Protein AF-A0A0Q7VK70-F1 (afdb_monomer_lite)

pLDDT: mean 84.5, std 13.5, range [35.19, 94.62]

Structure (mmCIF, N/CA/C/O backbone):
data_AF-A0A0Q7VK70-F1
#
_entry.id   AF-A0A0Q7VK70-F1
#
loop_
_atom_site.group_PDB
_atom_site.id
_atom_site.type_symbol
_atom_site.label_atom_id
_atom_site.label_alt_id
_atom_site.label_comp_id
_atom_site.label_asym_id
_atom_site.label_entity_id
_atom_site.label_seq_id
_atom_site.pdbx_PDB_ins_code
_atom_site.Cartn_x
_atom_site.Cartn_y
_atom_site.Cartn_z
_atom_site.occupancy
_atom_site.B_iso_or_equiv
_atom_site.auth_seq_id
_atom_site.auth_comp_id
_atom_site.auth_asym_id
_atom_site.auth_atom_id
_atom_site.pdbx_PDB_model_num
ATOM 1 N N . MET A 1 1 ? -25.614 13.946 1.107 1.00 35.19 1 MET A N 1
ATOM 2 C CA . MET A 1 1 ? -25.677 13.304 -0.222 1.00 35.19 1 MET A CA 1
ATOM 3 C C . MET A 1 1 ? -24.383 12.524 -0.349 1.00 35.19 1 MET A C 1
ATOM 5 O O . MET A 1 1 ? -23.350 13.102 -0.046 1.00 35.19 1 MET A O 1
ATOM 9 N N . ALA A 1 2 ? -24.470 11.212 -0.547 1.00 43.03 2 ALA A N 1
ATOM 10 C CA . ALA A 1 2 ? -23.380 10.271 -0.313 1.00 43.03 2 ALA A CA 1
ATOM 11 C C . ALA A 1 2 ? -22.239 10.461 -1.322 1.00 43.03 2 ALA A C 1
ATOM 13 O O . ALA A 1 2 ? -22.471 10.448 -2.526 1.00 43.03 2 ALA A O 1
ATOM 14 N N . GLU A 1 3 ? -21.013 10.629 -0.829 1.00 47.19 3 GLU A N 1
ATOM 15 C CA . GLU A 1 3 ? -19.808 10.460 -1.642 1.00 47.19 3 GLU A CA 1
ATOM 16 C C . GLU A 1 3 ? -19.524 8.955 -1.720 1.00 47.19 3 GLU A C 1
ATOM 18 O O . GLU A 1 3 ? -18.716 8.397 -0.980 1.00 47.19 3 GLU A O 1
ATOM 23 N N . GLU A 1 4 ? -20.304 8.271 -2.554 1.00 50.09 4 GLU A N 1
ATOM 24 C CA . GLU A 1 4 ? -20.093 6.873 -2.911 1.00 50.09 4 GLU A CA 1
ATOM 25 C C . GLU A 1 4 ? -18.815 6.764 -3.760 1.00 50.09 4 GLU A C 1
ATOM 27 O O . GLU A 1 4 ? -18.768 7.233 -4.892 1.00 50.09 4 GLU A O 1
ATOM 32 N N . GLY A 1 5 ? -17.767 6.150 -3.200 1.00 53.56 5 GLY A N 1
ATOM 33 C CA . GLY A 1 5 ? -16.718 5.473 -3.970 1.00 53.56 5 GLY A CA 1
ATOM 34 C C . GLY A 1 5 ? -15.876 6.323 -4.926 1.00 53.56 5 GLY A C 1
ATOM 35 O O . GLY A 1 5 ? -15.630 5.888 -6.047 1.00 53.56 5 GLY A O 1
ATOM 36 N N . VAL A 1 6 ? -15.394 7.499 -4.514 1.00 56.91 6 VAL A N 1
ATOM 37 C CA . VAL A 1 6 ? -14.432 8.260 -5.332 1.00 56.91 6 VAL A CA 1
ATOM 38 C C . VAL A 1 6 ? -13.079 7.539 -5.333 1.00 56.91 6 VAL A C 1
ATOM 40 O O . VAL A 1 6 ? -12.294 7.665 -4.392 1.00 56.91 6 VAL A O 1
ATOM 43 N N . GLU A 1 7 ? -12.805 6.763 -6.384 1.00 64.31 7 GLU A N 1
ATOM 44 C CA . GLU A 1 7 ? -11.455 6.282 -6.681 1.00 64.31 7 GLU A CA 1
ATOM 45 C C . GLU A 1 7 ? -10.568 7.488 -6.994 1.00 64.31 7 GLU A C 1
ATOM 47 O O . GLU A 1 7 ? -10.709 8.131 -8.034 1.00 64.31 7 GLU A O 1
ATOM 52 N N . SER A 1 8 ? -9.672 7.813 -6.066 1.00 76.81 8 SER A N 1
ATOM 53 C CA . SER A 1 8 ? -8.723 8.912 -6.234 1.00 76.81 8 SER A CA 1
ATOM 54 C C . SER A 1 8 ? -7.375 8.357 -6.675 1.00 76.81 8 SER A C 1
ATOM 56 O O . SER A 1 8 ? -6.827 7.449 -6.041 1.00 76.81 8 SER A O 1
ATOM 58 N N . GLU A 1 9 ? -6.853 8.888 -7.781 1.00 82.12 9 GLU A N 1
ATOM 59 C CA . GLU A 1 9 ? -5.504 8.595 -8.262 1.00 82.12 9 GLU A CA 1
ATOM 60 C C . GLU A 1 9 ? -4.492 9.441 -7.484 1.00 82.12 9 GLU A C 1
ATOM 62 O O . GLU A 1 9 ? -4.503 10.669 -7.559 1.00 82.12 9 GLU A O 1
ATOM 67 N N . GLU A 1 10 ? -3.609 8.777 -6.745 1.00 89.19 10 GLU A N 1
ATOM 68 C CA . GLU A 1 10 ? -2.592 9.404 -5.901 1.00 89.19 10 GLU A CA 1
ATOM 69 C C . GLU A 1 10 ? -1.205 8.789 -6.141 1.00 89.19 10 GLU A C 1
ATOM 71 O O . GLU A 1 10 ? -1.008 7.918 -6.998 1.00 89.19 10 GLU A O 1
ATOM 76 N N . LEU A 1 11 ? -0.212 9.280 -5.400 1.00 90.62 11 LEU A N 1
ATOM 77 C CA . LEU A 1 11 ? 1.148 8.758 -5.399 1.00 90.62 11 LEU A CA 1
ATOM 78 C C . LEU A 1 11 ? 1.441 8.083 -4.057 1.00 90.62 11 LEU A C 1
ATOM 80 O O . LEU A 1 11 ? 1.224 8.668 -3.000 1.00 90.62 11 LEU A O 1
ATOM 84 N N . ALA A 1 12 ? 1.972 6.863 -4.107 1.00 89.50 12 ALA A N 1
ATOM 85 C CA . ALA A 1 12 ? 2.467 6.134 -2.949 1.00 89.50 12 ALA A CA 1
ATOM 86 C C . ALA A 1 12 ? 3.996 6.077 -2.990 1.00 89.50 12 ALA A C 1
ATOM 88 O O . ALA A 1 12 ? 4.579 5.614 -3.972 1.00 89.50 12 ALA A O 1
ATOM 89 N N . GLU A 1 13 ? 4.640 6.519 -1.913 1.00 91.81 13 GLU A N 1
ATOM 90 C CA . GLU A 1 13 ? 6.074 6.340 -1.710 1.00 91.81 13 GLU A CA 1
ATOM 91 C C . GLU A 1 13 ? 6.328 5.039 -0.942 1.00 91.81 13 GLU A C 1
ATOM 93 O O . GLU A 1 13 ? 5.774 4.797 0.132 1.00 91.81 13 GLU A O 1
ATOM 98 N N . PHE A 1 14 ? 7.168 4.181 -1.510 1.00 88.44 14 PHE A N 1
ATOM 99 C CA . PHE A 1 14 ? 7.637 2.960 -0.868 1.00 88.44 14 PHE A CA 1
ATOM 100 C C . PHE A 1 14 ? 8.915 3.240 -0.079 1.00 88.44 14 PHE A C 1
ATOM 102 O O . PHE A 1 14 ? 9.716 4.080 -0.471 1.00 88.44 14 PHE A O 1
ATOM 109 N N . SER A 1 15 ? 9.184 2.460 0.974 1.00 86.31 15 SER A N 1
ATOM 110 C CA . SER A 1 15 ? 10.386 2.619 1.816 1.00 86.31 15 SER A CA 1
ATOM 111 C C . SER A 1 15 ? 11.723 2.461 1.072 1.00 86.31 15 SER A C 1
ATOM 113 O O . SER A 1 15 ? 12.765 2.812 1.610 1.00 86.31 15 SER A O 1
ATOM 115 N N . ASP A 1 16 ? 11.701 1.926 -0.152 1.00 83.25 16 ASP A N 1
ATOM 116 C CA . ASP A 1 16 ? 12.854 1.846 -1.065 1.00 83.25 16 ASP A CA 1
ATOM 117 C C . ASP A 1 16 ? 13.066 3.157 -1.867 1.00 83.25 16 ASP A C 1
ATOM 119 O O . ASP A 1 16 ? 13.948 3.226 -2.715 1.00 83.25 16 ASP A O 1
ATOM 123 N N . GLY A 1 17 ? 12.253 4.195 -1.627 1.00 87.50 17 GLY A N 1
ATOM 124 C CA . GLY A 1 17 ? 12.292 5.501 -2.302 1.00 87.50 17 GLY A CA 1
ATOM 125 C C . GLY A 1 17 ? 11.545 5.555 -3.640 1.00 87.50 17 GLY A C 1
ATOM 126 O O . GLY A 1 17 ? 11.572 6.572 -4.331 1.00 87.50 17 GLY A O 1
ATOM 127 N N . VAL A 1 18 ? 10.883 4.466 -4.038 1.00 89.12 18 VAL A N 1
ATOM 128 C CA . VAL A 1 18 ? 10.116 4.401 -5.288 1.00 89.12 18 VAL A CA 1
ATOM 129 C C . VAL A 1 18 ? 8.757 5.062 -5.088 1.00 89.12 18 VAL A C 1
ATOM 131 O O . VAL A 1 18 ? 7.991 4.653 -4.217 1.00 89.12 18 VAL A O 1
ATOM 134 N N . ILE A 1 19 ? 8.438 6.040 -5.934 1.00 92.25 19 ILE A N 1
ATOM 135 C CA . ILE A 1 19 ? 7.124 6.686 -5.980 1.00 92.25 19 ILE A CA 1
ATOM 136 C C . ILE A 1 19 ? 6.320 6.064 -7.119 1.00 92.25 19 ILE A C 1
ATOM 138 O O . ILE A 1 19 ? 6.759 6.054 -8.271 1.00 92.25 19 ILE A O 1
ATOM 142 N N . VAL A 1 20 ? 5.141 5.543 -6.801 1.00 91.94 20 VAL A N 1
ATOM 143 C CA . VAL A 1 20 ? 4.284 4.838 -7.758 1.00 91.94 20 VAL A CA 1
ATOM 144 C C . VAL A 1 20 ? 2.890 5.431 -7.758 1.00 91.94 20 VAL A C 1
ATOM 146 O O . VAL A 1 20 ? 2.426 5.961 -6.752 1.00 91.94 20 VAL A O 1
ATOM 149 N N . ARG A 1 21 ? 2.195 5.304 -8.886 1.00 92.50 21 ARG A N 1
ATOM 150 C CA . ARG A 1 21 ? 0.779 5.658 -8.944 1.00 92.50 21 ARG A CA 1
ATOM 151 C C . ARG A 1 21 ? -0.044 4.614 -8.204 1.00 92.50 21 ARG A C 1
ATOM 153 O O . ARG A 1 21 ? 0.164 3.409 -8.373 1.00 92.50 21 ARG A O 1
ATOM 160 N N . CYS A 1 22 ? -0.997 5.081 -7.420 1.00 92.88 22 CYS A N 1
ATOM 161 C CA . CYS A 1 22 ? -1.955 4.241 -6.735 1.00 92.88 22 CYS A CA 1
ATOM 162 C C . CYS A 1 22 ? -3.368 4.783 -6.915 1.00 92.88 22 CYS A C 1
ATOM 164 O O . CYS A 1 22 ? -3.584 5.947 -7.248 1.00 92.88 22 CYS A O 1
ATOM 166 N N . ARG A 1 23 ? -4.334 3.904 -6.695 1.00 93.19 23 ARG A N 1
ATOM 167 C CA . ARG A 1 23 ? -5.737 4.248 -6.527 1.00 93.19 23 ARG A CA 1
ATOM 168 C C . ARG A 1 23 ? -6.134 3.865 -5.126 1.00 93.19 23 ARG A C 1
ATOM 170 O O . ARG A 1 23 ? -5.737 2.805 -4.643 1.00 93.19 23 ARG A O 1
ATOM 177 N N . HIS A 1 24 ? -6.925 4.700 -4.479 1.00 90.94 24 HIS A N 1
ATOM 178 C CA . HIS A 1 24 ? -7.534 4.317 -3.222 1.00 90.94 24 HIS A CA 1
ATOM 179 C C . HIS A 1 24 ? -9.023 4.630 -3.232 1.00 90.94 24 HIS A C 1
ATOM 181 O O . HIS A 1 24 ? -9.471 5.597 -3.849 1.00 90.94 24 HIS A O 1
ATOM 187 N N . ARG A 1 25 ? -9.782 3.801 -2.521 1.00 90.38 25 ARG A N 1
ATOM 188 C CA . ARG A 1 25 ? -11.184 4.059 -2.196 1.00 90.38 25 ARG A CA 1
ATOM 189 C C . ARG A 1 25 ? -11.415 3.815 -0.714 1.00 90.38 25 ARG A C 1
ATOM 191 O O . ARG A 1 25 ? -10.884 2.859 -0.138 1.00 90.38 25 ARG A O 1
ATOM 198 N N . ARG A 1 26 ? -12.194 4.695 -0.092 1.00 87.44 26 ARG A N 1
ATOM 199 C CA . ARG A 1 26 ? -12.586 4.562 1.309 1.00 87.44 26 ARG A CA 1
ATOM 200 C C . ARG A 1 26 ? -13.876 3.752 1.398 1.00 87.44 26 ARG A C 1
ATOM 202 O O . ARG A 1 26 ? -14.898 4.138 0.847 1.00 87.44 26 ARG A O 1
ATOM 209 N N . GLU A 1 27 ? -13.803 2.652 2.128 1.00 87.38 27 GLU A N 1
ATOM 210 C CA . GLU A 1 27 ? -14.941 1.874 2.610 1.00 87.38 27 GLU A CA 1
ATOM 211 C C . GLU A 1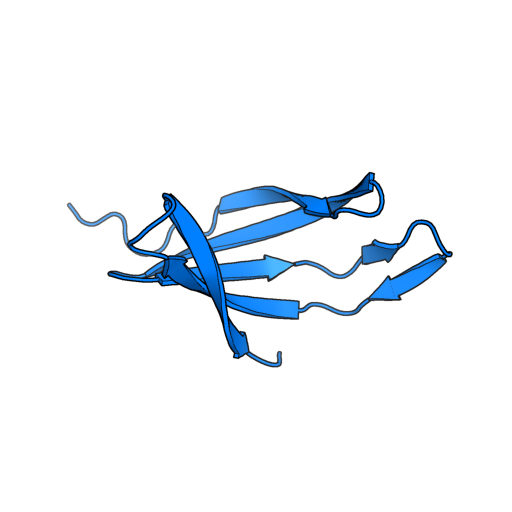 27 ? -15.239 2.297 4.060 1.00 87.38 27 GLU A C 1
ATOM 213 O O . GLU A 1 27 ? -14.385 2.892 4.716 1.00 87.38 27 GLU A O 1
ATOM 218 N N . SER A 1 28 ? -16.423 1.979 4.595 1.00 83.56 28 SER A N 1
ATOM 219 C CA . SER A 1 28 ? -16.904 2.509 5.888 1.00 83.56 28 SER A CA 1
ATOM 220 C C . SER A 1 28 ? -15.898 2.448 7.050 1.00 83.56 28 SER A C 1
ATOM 222 O O . SER A 1 28 ? -15.837 3.391 7.829 1.00 83.56 28 SER A O 1
ATOM 224 N N . ASP A 1 29 ? -15.106 1.376 7.149 1.00 87.19 29 ASP A N 1
ATOM 225 C CA . ASP A 1 29 ? -14.073 1.192 8.189 1.00 87.19 29 ASP A CA 1
ATOM 226 C C . ASP A 1 29 ? -12.698 0.810 7.601 1.00 87.19 29 ASP A C 1
ATOM 228 O O . ASP A 1 29 ? -11.783 0.388 8.301 1.00 87.19 29 ASP A O 1
ATOM 232 N N . ALA A 1 30 ? -12.534 0.903 6.280 1.00 91.62 30 ALA A N 1
ATOM 233 C CA . ALA A 1 30 ? -11.341 0.402 5.606 1.00 91.62 30 ALA A CA 1
ATOM 234 C C . ALA A 1 30 ? -10.922 1.292 4.439 1.00 91.62 30 ALA A C 1
ATOM 236 O O . ALA A 1 30 ? -11.726 2.018 3.865 1.00 91.62 30 ALA A O 1
ATOM 237 N N . ILE A 1 31 ? -9.664 1.185 4.028 1.00 91.81 31 ILE A N 1
ATOM 238 C CA . ILE A 1 31 ? -9.200 1.743 2.756 1.00 91.81 31 ILE A CA 1
ATOM 239 C C . ILE A 1 31 ? -8.830 0.578 1.852 1.00 91.81 31 ILE A C 1
ATOM 241 O O . ILE A 1 31 ? -8.053 -0.290 2.242 1.00 91.81 31 ILE A O 1
ATOM 245 N N . ILE A 1 32 ? -9.377 0.548 0.643 1.00 92.88 32 ILE A N 1
ATOM 246 C CA . ILE A 1 32 ? -8.878 -0.339 -0.404 1.00 92.88 32 ILE A CA 1
ATOM 247 C C . ILE A 1 32 ? -7.840 0.452 -1.189 1.00 92.88 32 ILE A C 1
ATOM 249 O O . ILE A 1 32 ? -8.173 1.469 -1.791 1.00 92.88 32 ILE A O 1
ATOM 253 N N . LEU A 1 33 ? -6.590 0.004 -1.133 1.00 92.69 33 LEU A N 1
ATOM 254 C CA . LEU A 1 33 ? -5.452 0.609 -1.812 1.00 92.69 33 LEU A CA 1
ATOM 255 C C . LEU A 1 33 ? -4.995 -0.320 -2.935 1.00 92.69 33 LEU A C 1
ATOM 257 O O . LEU A 1 33 ? -4.592 -1.452 -2.672 1.00 92.69 33 LEU A O 1
ATOM 261 N N . THR A 1 34 ? -5.013 0.174 -4.164 1.00 93.81 34 THR A N 1
ATOM 262 C CA . THR A 1 34 ? -4.515 -0.512 -5.355 1.00 93.81 34 THR A CA 1
ATOM 263 C C . THR A 1 34 ? -3.260 0.189 -5.847 1.00 93.81 34 THR A C 1
ATOM 265 O O . THR A 1 34 ? -3.279 1.357 -6.227 1.00 93.81 34 THR A O 1
ATOM 268 N N . ILE A 1 35 ? -2.145 -0.528 -5.837 1.00 92.94 35 ILE A N 1
ATOM 269 C CA . ILE A 1 35 ? -0.879 -0.086 -6.407 1.00 92.94 35 ILE A CA 1
ATOM 270 C C . ILE A 1 35 ? -0.816 -0.573 -7.845 1.00 92.94 35 ILE A C 1
ATOM 272 O O . ILE A 1 35 ? -0.867 -1.780 -8.084 1.00 92.94 35 ILE A O 1
ATOM 276 N N . LEU A 1 36 ? -0.684 0.361 -8.785 1.00 91.25 36 LEU A N 1
ATOM 277 C CA . LEU A 1 36 ? -0.579 0.036 -10.203 1.00 91.25 36 LEU A CA 1
ATOM 278 C C . LEU A 1 36 ? 0.752 -0.678 -10.507 1.00 91.25 36 LEU A C 1
ATOM 280 O O . LEU A 1 36 ? 1.713 -0.560 -9.729 1.00 91.25 36 LEU A O 1
ATOM 284 N N . PRO A 1 37 ? 0.836 -1.398 -11.643 1.00 92.25 37 PRO A N 1
ATOM 285 C CA . PRO A 1 37 ? 2.072 -2.034 -12.064 1.00 92.25 37 PRO A CA 1
ATOM 286 C C . PRO A 1 37 ? 3.221 -1.027 -12.101 1.00 92.25 37 PRO A C 1
ATOM 288 O O . PRO A 1 37 ? 3.103 0.056 -12.682 1.00 92.25 37 PRO A O 1
ATOM 291 N N . HIS A 1 38 ? 4.336 -1.373 -11.468 1.00 90.69 38 HIS A N 1
ATOM 292 C CA . HIS A 1 38 ? 5.484 -0.481 -11.361 1.00 90.69 38 HIS A CA 1
ATOM 293 C C . HIS A 1 38 ? 6.796 -1.255 -11.351 1.00 90.69 38 HIS A C 1
ATOM 295 O O . HIS A 1 38 ? 6.845 -2.467 -11.139 1.00 90.69 38 HIS A O 1
ATOM 301 N N . ARG A 1 39 ? 7.885 -0.520 -11.566 1.00 90.38 39 ARG A N 1
ATOM 302 C CA . ARG A 1 39 ? 9.241 -1.049 -11.496 1.00 90.38 39 ARG A CA 1
ATOM 303 C C . ARG A 1 39 ? 9.926 -0.524 -10.242 1.00 90.38 39 ARG A C 1
ATOM 305 O O . ARG A 1 39 ? 9.927 0.680 -10.005 1.00 90.38 39 ARG A O 1
ATOM 312 N N . THR A 1 40 ? 10.499 -1.417 -9.443 1.00 90.12 40 THR A N 1
ATOM 313 C CA . THR A 1 40 ? 11.259 -1.031 -8.245 1.00 90.12 40 THR A CA 1
ATOM 314 C C . THR A 1 40 ? 12.608 -0.413 -8.622 1.00 90.12 40 THR A C 1
ATOM 316 O O . THR A 1 40 ? 13.073 -0.585 -9.753 1.00 90.12 40 THR A O 1
ATOM 319 N N . ALA A 1 41 ? 13.294 0.243 -7.677 1.00 86.56 41 ALA A N 1
ATOM 320 C CA . ALA A 1 41 ? 14.628 0.805 -7.922 1.00 86.56 41 ALA A CA 1
ATOM 321 C C . ALA A 1 41 ? 15.648 -0.276 -8.325 1.00 86.56 41 ALA A C 1
ATOM 323 O O . ALA A 1 41 ? 16.567 -0.027 -9.102 1.00 86.56 41 ALA A O 1
ATOM 324 N N . ARG A 1 42 ? 15.436 -1.516 -7.863 1.00 87.88 42 ARG A N 1
ATOM 325 C CA . ARG A 1 42 ? 16.234 -2.700 -8.231 1.00 87.88 42 ARG A CA 1
ATOM 326 C C . ARG A 1 42 ? 15.910 -3.257 -9.621 1.00 87.88 42 ARG A C 1
ATOM 328 O O . ARG A 1 42 ? 16.519 -4.231 -10.051 1.00 87.88 42 ARG A O 1
ATOM 335 N N . GLY A 1 43 ? 14.954 -2.657 -10.325 1.00 89.19 43 GLY A N 1
ATOM 336 C CA . GLY A 1 43 ? 14.577 -3.019 -11.682 1.00 89.19 43 GLY A CA 1
ATOM 337 C C . GLY A 1 43 ? 13.554 -4.150 -11.790 1.00 89.19 43 GLY A C 1
ATOM 338 O O . GLY A 1 43 ? 13.283 -4.571 -12.916 1.00 89.19 43 GLY A O 1
ATOM 339 N N . THR A 1 44 ? 12.981 -4.618 -10.677 1.00 91.38 44 THR A N 1
ATOM 340 C CA . THR A 1 44 ? 11.958 -5.675 -10.647 1.00 91.38 44 THR A CA 1
ATOM 341 C C . THR A 1 44 ? 10.606 -5.117 -11.070 1.00 91.38 44 THR A C 1
ATOM 343 O O . THR A 1 44 ? 10.181 -4.093 -10.538 1.00 91.38 44 THR A O 1
ATOM 346 N N . ASN A 1 45 ? 9.914 -5.801 -11.982 1.00 92.25 45 ASN A N 1
ATOM 347 C CA . ASN A 1 45 ? 8.528 -5.481 -12.314 1.00 92.25 45 ASN A CA 1
ATOM 348 C C . ASN A 1 45 ? 7.599 -6.097 -11.269 1.00 92.25 45 ASN A C 1
ATOM 350 O O . ASN A 1 45 ? 7.704 -7.286 -10.965 1.00 92.25 45 ASN A O 1
ATOM 354 N N . ILE A 1 46 ? 6.719 -5.274 -10.720 1.00 90.44 46 ILE A N 1
ATOM 355 C CA . ILE A 1 46 ? 5.686 -5.672 -9.776 1.00 90.44 46 ILE A CA 1
ATOM 356 C C . ILE A 1 46 ? 4.351 -5.447 -10.470 1.00 90.44 46 ILE A C 1
ATOM 358 O O . ILE A 1 46 ? 4.052 -4.321 -10.870 1.00 90.44 46 ILE A O 1
ATOM 362 N N . ASP A 1 47 ? 3.576 -6.518 -10.621 1.00 93.06 47 ASP A N 1
ATOM 363 C CA . ASP A 1 47 ? 2.199 -6.446 -11.106 1.00 93.06 47 ASP A CA 1
ATOM 364 C C . ASP A 1 47 ? 1.307 -5.654 -10.147 1.00 93.06 47 ASP A C 1
ATOM 366 O O . ASP A 1 47 ? 1.682 -5.355 -9.007 1.00 93.06 47 ASP A O 1
ATOM 370 N N . GLU A 1 48 ? 0.103 -5.331 -10.611 1.00 93.38 48 GLU A N 1
ATOM 371 C CA . GLU A 1 48 ? -0.898 -4.662 -9.791 1.00 93.38 48 GLU A CA 1
ATOM 372 C C . GLU A 1 48 ? -1.132 -5.422 -8.476 1.00 93.38 48 GLU A C 1
ATOM 374 O O . GLU A 1 48 ? -1.224 -6.654 -8.434 1.00 93.38 48 GLU A O 1
ATOM 379 N N . LYS A 1 49 ? -1.214 -4.680 -7.371 1.00 92.19 49 LYS A N 1
ATOM 380 C CA . LYS A 1 49 ? -1.503 -5.243 -6.050 1.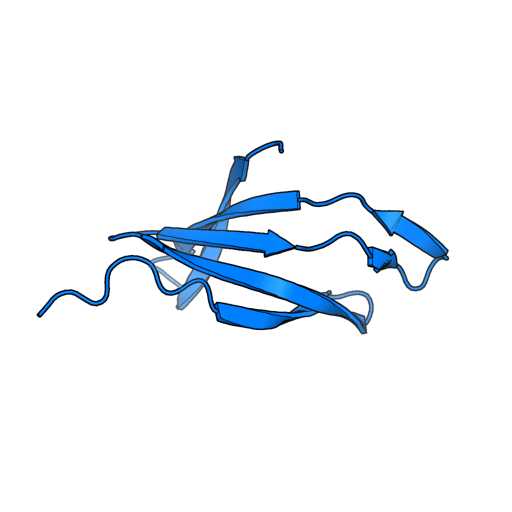00 92.19 49 LYS A CA 1
ATOM 381 C C . LYS A 1 49 ? -2.582 -4.438 -5.365 1.00 92.19 49 LYS A C 1
ATOM 383 O O . LYS A 1 49 ? -2.435 -3.232 -5.201 1.00 92.19 49 LYS A O 1
ATOM 388 N N . THR A 1 50 ? -3.599 -5.131 -4.867 1.00 94.12 50 THR A N 1
ATOM 389 C CA . THR A 1 50 ? -4.659 -4.517 -4.071 1.00 94.12 50 THR A CA 1
ATOM 390 C C . THR A 1 50 ? -4.591 -4.989 -2.620 1.00 94.12 50 THR A C 1
ATOM 392 O O . THR A 1 50 ? -4.389 -6.168 -2.313 1.00 94.12 50 THR A O 1
ATOM 395 N N . TRP A 1 51 ? -4.753 -4.057 -1.687 1.00 94.62 51 TRP A N 1
ATOM 396 C CA . TRP A 1 51 ? -4.741 -4.303 -0.251 1.00 94.62 51 TRP A CA 1
ATOM 397 C C . TRP A 1 51 ? -5.952 -3.670 0.412 1.00 94.62 51 TRP A C 1
ATOM 399 O O . TRP A 1 51 ? -6.373 -2.574 0.055 1.00 94.62 51 TRP A O 1
ATOM 409 N N . LYS A 1 52 ? -6.477 -4.352 1.428 1.00 94.00 52 LYS A N 1
ATOM 410 C CA . LYS A 1 52 ? -7.410 -3.762 2.383 1.00 94.00 52 LYS A CA 1
ATOM 411 C C . LYS A 1 52 ? -6.624 -3.301 3.599 1.00 94.00 52 LYS A C 1
ATOM 413 O O . LYS A 1 52 ? -5.977 -4.115 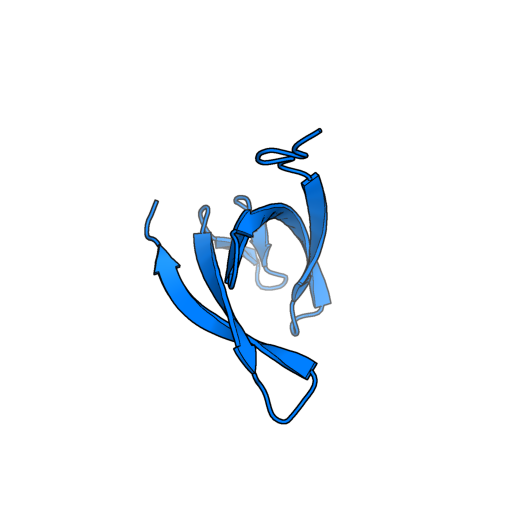4.259 1.00 94.00 52 LYS A O 1
ATOM 418 N N . LEU A 1 53 ? -6.701 -2.013 3.889 1.00 93.06 53 LEU A N 1
ATOM 419 C CA . LEU A 1 53 ? -6.116 -1.378 5.055 1.00 93.06 53 LEU A CA 1
ATOM 420 C C . LEU A 1 53 ? -7.194 -1.163 6.120 1.00 93.06 53 LEU A C 1
ATOM 422 O O . LEU A 1 53 ? -8.301 -0.739 5.791 1.00 93.06 53 LEU A O 1
ATOM 426 N N . LEU A 1 54 ? -6.860 -1.428 7.380 1.00 93.12 54 LEU A N 1
ATOM 427 C CA . LEU A 1 54 ? -7.680 -1.088 8.5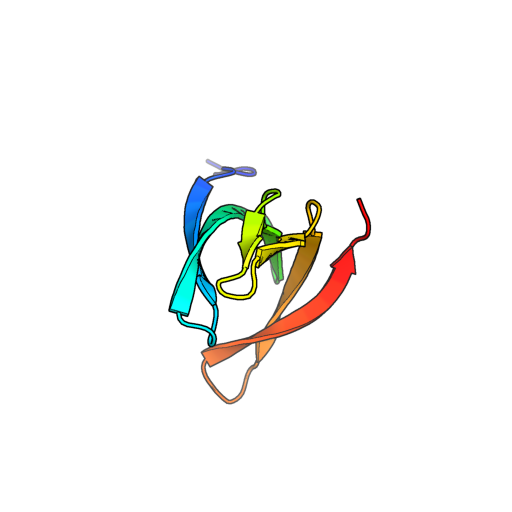45 1.00 93.12 54 LEU A CA 1
ATOM 428 C C . LEU A 1 54 ? -6.928 -0.097 9.442 1.00 93.12 54 LEU A C 1
ATOM 430 O O . LEU A 1 54 ? -5.692 -0.159 9.500 1.00 93.12 54 LEU A O 1
ATOM 434 N N . PRO A 1 55 ? -7.644 0.801 10.136 1.00 90.25 55 PRO A N 1
ATOM 435 C CA . PRO A 1 55 ? -7.020 1.732 11.060 1.00 90.25 55 PRO A CA 1
ATOM 436 C C . PRO A 1 55 ? -6.442 0.970 12.260 1.00 90.25 55 PRO A C 1
ATOM 438 O O . PRO A 1 55 ? -7.125 0.191 12.926 1.00 90.25 55 PRO A O 1
ATOM 441 N N . GLU A 1 56 ? -5.169 1.204 12.564 1.00 88.75 56 GLU A N 1
ATOM 442 C CA . GLU A 1 56 ? -4.551 0.755 13.805 1.00 88.75 56 GLU A CA 1
ATOM 443 C C . GLU A 1 56 ? -4.900 1.751 14.917 1.00 88.75 56 GLU A C 1
ATOM 445 O O . GLU A 1 56 ? -4.321 2.835 15.032 1.00 88.75 56 GLU A O 1
ATOM 450 N N . THR A 1 57 ? -5.853 1.350 15.761 1.00 74.69 57 THR A N 1
ATOM 451 C CA . THR A 1 57 ? -6.490 2.161 16.816 1.00 74.69 57 THR A CA 1
ATOM 452 C C . THR A 1 57 ? -5.530 2.806 17.817 1.00 74.69 57 THR A C 1
ATOM 454 O O . THR A 1 57 ? -5.924 3.723 18.531 1.00 74.69 57 THR A O 1
ATOM 457 N N . GLN A 1 58 ? -4.275 2.360 17.880 1.00 74.44 58 GLN A N 1
ATOM 458 C CA . GLN A 1 58 ? -3.295 2.828 18.862 1.00 74.44 58 GLN A CA 1
ATOM 459 C C . GLN A 1 58 ? -2.322 3.883 18.330 1.00 74.44 58 GLN A C 1
ATOM 461 O O . GLN A 1 58 ? -1.686 4.562 19.133 1.00 74.44 58 GLN A O 1
ATOM 466 N N . LYS A 1 59 ? -2.162 4.011 17.009 1.00 74.12 59 LYS A N 1
ATOM 467 C CA . LYS A 1 59 ? -1.065 4.812 16.437 1.00 74.12 59 LYS A CA 1
ATOM 468 C C . LYS A 1 59 ? -1.476 5.787 15.341 1.00 74.12 59 LYS A C 1
ATOM 470 O O . LYS A 1 59 ? -0.641 6.555 14.880 1.00 74.12 59 LYS A O 1
ATOM 475 N N . GLY A 1 60 ? -2.743 5.770 14.918 1.00 79.62 60 GLY A N 1
ATOM 476 C CA . GLY A 1 60 ? -3.179 6.544 13.750 1.00 79.62 60 GLY A CA 1
ATOM 477 C C . GLY A 1 60 ? -2.543 6.056 12.442 1.00 79.62 60 GLY A C 1
ATOM 478 O O . GLY A 1 60 ? -2.626 6.731 11.421 1.00 79.62 60 GLY A O 1
ATOM 479 N N . GLU A 1 61 ? -1.907 4.885 12.476 1.00 86.94 61 GLU A N 1
ATOM 480 C CA . GLU A 1 61 ? -1.330 4.208 11.323 1.00 86.94 61 GLU A CA 1
ATOM 481 C C . GLU A 1 61 ? -2.384 3.292 10.692 1.00 86.94 61 GLU A C 1
ATOM 483 O O . GLU A 1 61 ? -3.347 2.886 11.339 1.00 86.94 61 GLU A O 1
ATOM 488 N N . TRP A 1 62 ? -2.204 2.937 9.425 1.00 89.00 62 TRP A N 1
ATOM 489 C CA . TRP A 1 62 ? -3.053 1.964 8.742 1.00 89.00 62 TRP A CA 1
ATOM 490 C C . TRP A 1 62 ? -2.267 0.678 8.522 1.00 89.00 62 TRP A C 1
ATOM 492 O O . TRP A 1 62 ? -1.118 0.716 8.080 1.00 89.00 62 TRP A O 1
ATOM 502 N N . LYS A 1 63 ? -2.880 -0.475 8.798 1.00 91.00 63 LYS A N 1
ATOM 503 C CA . LYS A 1 63 ? -2.257 -1.784 8.563 1.00 91.00 63 LYS A CA 1
ATOM 504 C C . LYS A 1 63 ? -2.963 -2.556 7.471 1.00 91.00 63 LYS A C 1
ATOM 506 O O . LYS A 1 63 ? -4.185 -2.536 7.369 1.00 91.00 63 LYS A O 1
ATOM 511 N N . ILE A 1 64 ? -2.176 -3.302 6.698 1.00 91.50 64 ILE A N 1
ATOM 5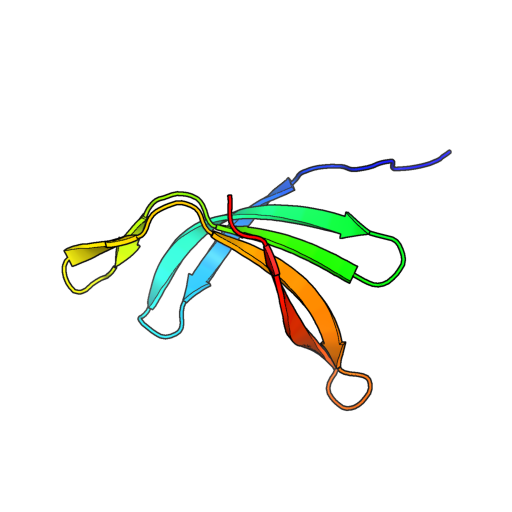12 C CA . ILE A 1 64 ? -2.692 -4.256 5.716 1.00 91.50 64 ILE A CA 1
ATOM 513 C C . ILE A 1 64 ? -3.397 -5.386 6.470 1.00 91.50 64 ILE A C 1
ATOM 515 O O . ILE A 1 64 ? -2.750 -6.237 7.075 1.00 91.50 64 ILE A O 1
ATOM 519 N N . ALA A 1 65 ? -4.723 -5.390 6.411 1.00 91.69 65 ALA A N 1
ATOM 520 C CA . ALA A 1 65 ? -5.568 -6.422 6.995 1.00 91.69 65 ALA A CA 1
ATOM 521 C C . ALA A 1 65 ? -5.741 -7.617 6.054 1.00 91.69 65 ALA A C 1
ATOM 523 O O . ALA A 1 65 ? -5.790 -8.760 6.501 1.00 91.69 65 ALA A O 1
ATOM 524 N N . ALA A 1 6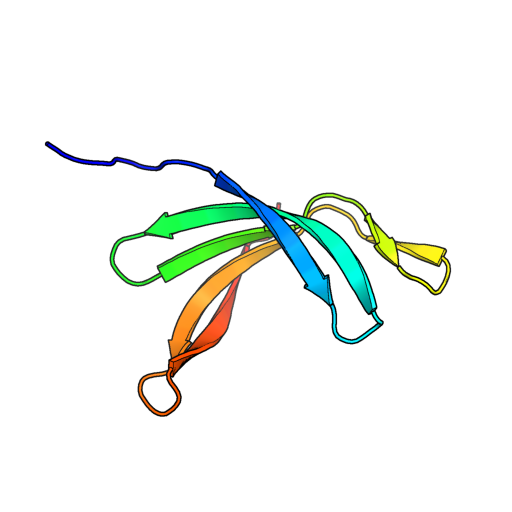6 ? -5.814 -7.361 4.745 1.00 90.94 66 ALA A N 1
ATOM 525 C CA . ALA A 1 66 ? -5.908 -8.410 3.739 1.00 90.94 66 ALA A CA 1
ATOM 526 C C . ALA A 1 66 ? -5.200 -8.009 2.446 1.00 90.94 66 ALA A C 1
ATOM 528 O O . ALA A 1 66 ? -5.181 -6.840 2.055 1.00 90.94 66 ALA A O 1
ATOM 529 N N . ARG A 1 67 ? -4.649 -9.011 1.759 1.00 92.06 67 ARG A N 1
ATOM 530 C CA . ARG A 1 67 ? -4.180 -8.874 0.382 1.00 92.06 67 ARG A CA 1
ATOM 531 C C . ARG A 1 67 ? -5.289 -9.357 -0.533 1.00 92.06 67 ARG A C 1
ATOM 533 O O . ARG A 1 67 ? -5.684 -10.515 -0.450 1.00 92.06 67 ARG A O 1
ATOM 540 N N . LEU A 1 68 ? -5.804 -8.449 -1.346 1.00 84.81 68 LEU A N 1
ATOM 541 C CA . LEU A 1 68 ? -6.815 -8.746 -2.341 1.00 84.81 68 LEU A CA 1
ATOM 542 C C . LEU A 1 68 ? -6.040 -9.019 -3.628 1.00 84.81 68 LEU A C 1
ATOM 544 O O . LEU A 1 68 ? -5.489 -8.104 -4.237 1.00 84.81 68 LEU A O 1
ATOM 548 N N . SER A 1 69 ? -5.873 -10.295 -3.961 1.00 71.38 69 SER A N 1
ATOM 549 C CA . SER A 1 69 ? -5.295 -10.668 -5.249 1.00 71.38 69 SER A CA 1
ATOM 550 C C . SER A 1 69 ? -6.209 -10.131 -6.351 1.00 71.38 69 SER A C 1
ATOM 552 O O . SER A 1 69 ? -7.417 -10.370 -6.289 1.00 71.38 69 SER A O 1
ATOM 554 N N . GLY A 1 70 ? -5.636 -9.374 -7.288 1.00 53.28 70 GLY A N 1
ATOM 555 C CA . GLY A 1 70 ? -6.243 -9.149 -8.600 1.00 53.28 70 GLY A CA 1
ATOM 556 C C . GLY A 1 70 ? -6.160 -10.411 -9.442 1.00 53.28 70 GLY A C 1
ATOM 557 O O . GLY A 1 70 ? -5.205 -11.194 -9.212 1.00 53.28 70 GLY A O 1
#

Secondary structure (DSSP, 8-state):
-------EEEEEE-TTS-EEEEEEEEETTEEEEEEPSEE-TT--EE--EEEEEEEETTTTEEEEEEEE--

Sequence (70 aa):
MAEEGVESEELAEFSDGVIVRCRHRRESDAIILTILPHRTARGTNIDEKTWKLLPETQKGEWKIAARLSG

Foldseek 3Di:
DDPPWPFDWDWDQDPLRDIFIWTWTDDPFWIWIKTDFDAGPVGDTDHIWIFIWGQPPPPRDIDGPDTDDD

Radius of gyration: 13.21 Å; chains: 1; bounding box: 42×24×31 Å